Protein AF-A0A147F4S9-F1 (afdb_monomer)

Secondary structure (DSSP, 8-state):
-GGGT--HHHHHHHTT--HHHHHHHHTTSSPPPHHHHHHHHHHTT--HHHHHHHHHHHHHHHH-

Radius of gyration: 12.42 Å; Cα contacts (8 Å, |Δi|>4)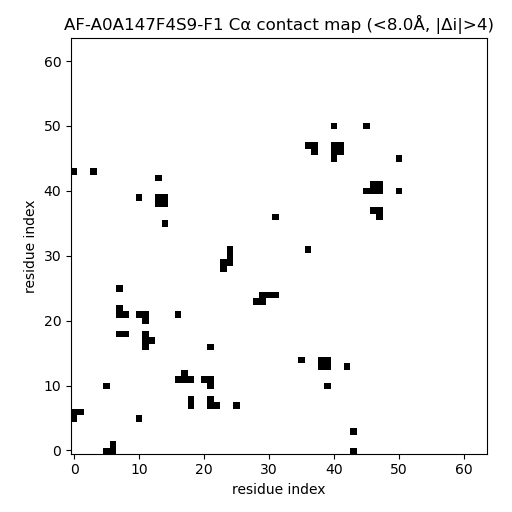: 43; chains: 1; bounding box: 29×29×22 Å

Nearest PDB structures (foldseek):
  6jpi-assembly1_C  TM=6.824E-01  e=1.233E-01  Pseudomonas aeruginosa PAO1
  3f6w-assembly1_A  TM=8.299E-01  e=3.219E-01  Pseudomonas syringae pv. tomato str. DC3000
  7csy-assembly1_A  TM=6.683E-01  e=1.592E-01  Pseudomonas aeruginosa PAO1
  6lb3-assembly2_B  TM=6.781E-01  e=2.193E-01  Pseudomonas aeruginosa PAO1
  6f8s-assembly1_C  TM=6.117E-01  e=1.698E-01  Pseudomonas putida

pLDDT: mean 92.18, std 6.7, range [60.38, 97.44]

Foldseek 3Di:
DVVVPDDLCVLCVLVVHDSVVSVCCVVVVDDDDLVSLCSVCVVVVHHSVNVVVVVVVVVVVVVD

InterPro domains:
  IPR010982 Lambda repressor-like, DNA-binding domain superfamily [G3DSA:1.10.260.40] (1-64)
  IPR010982 Lambda repressor-like, DNA-binding domain superfamily [SSF47413] (7-59)
  IPR013975 Transcription regulator BetR, N-terminal [PF08667] (6-60)

Mean predicted aligned error: 3.54 Å

Structure (mmCIF, N/CA/C/O backbone):
data_AF-A0A147F4S9-F1
#
_entry.id   AF-A0A147F4S9-F1
#
loop_
_atom_site.group_PDB
_atom_site.id
_atom_site.type_symbol
_atom_site.label_atom_id
_atom_site.label_alt_id
_atom_site.label_comp_id
_atom_site.label_asym_id
_atom_site.label_entity_id
_atom_site.label_seq_id
_atom_site.pdbx_PDB_ins_code
_atom_site.Cartn_x
_atom_site.Cartn_y
_atom_site.Cartn_z
_atom_site.occupancy
_atom_site.B_iso_or_equiv
_atom_site.auth_seq_id
_atom_site.auth_comp_id
_atom_site.auth_asym_id
_atom_site.auth_atom_id
_atom_site.pdbx_PDB_model_num
ATOM 1 N N . MET A 1 1 ? 0.686 2.417 4.950 1.00 84.25 1 MET A N 1
ATOM 2 C CA . MET A 1 1 ? 2.1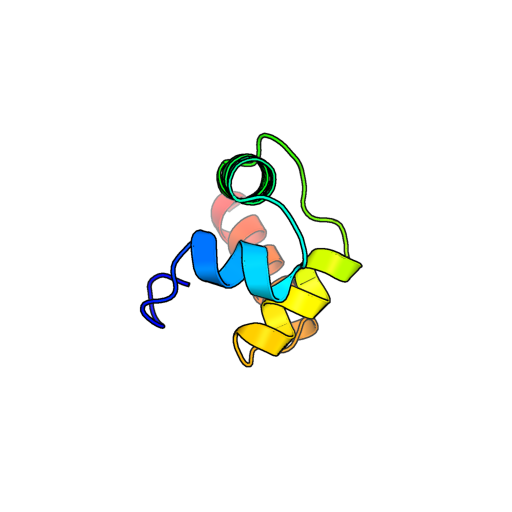45 2.290 4.725 1.00 84.25 1 MET A CA 1
ATOM 3 C C . MET A 1 1 ? 2.976 3.273 5.548 1.00 84.25 1 MET A C 1
ATOM 5 O O . MET A 1 1 ? 3.623 2.804 6.471 1.00 84.25 1 MET A O 1
ATOM 9 N N . ALA A 1 2 ? 2.918 4.596 5.318 1.00 86.19 2 ALA A N 1
ATOM 10 C CA . ALA A 1 2 ? 3.761 5.571 6.043 1.00 86.19 2 ALA A CA 1
ATOM 11 C C . ALA A 1 2 ? 3.667 5.469 7.581 1.00 86.19 2 ALA A C 1
ATOM 13 O O . ALA A 1 2 ? 4.685 5.434 8.264 1.00 86.19 2 ALA A O 1
ATOM 14 N N . ARG A 1 3 ? 2.449 5.303 8.122 1.00 90.00 3 ARG A N 1
ATOM 15 C CA . ARG A 1 3 ? 2.210 5.118 9.570 1.00 90.00 3 ARG A CA 1
ATOM 16 C C . ARG A 1 3 ? 2.867 3.863 10.157 1.00 90.00 3 ARG A C 1
ATOM 18 O O . ARG A 1 3 ? 3.198 3.852 11.331 1.00 90.00 3 ARG A O 1
ATOM 25 N N . GLN A 1 4 ? 3.058 2.827 9.344 1.00 93.31 4 GLN A N 1
ATOM 26 C CA . GLN A 1 4 ? 3.703 1.571 9.739 1.00 93.31 4 GLN A CA 1
ATOM 27 C C . GLN A 1 4 ? 5.157 1.483 9.232 1.00 93.31 4 GLN A C 1
ATOM 29 O O . GLN A 1 4 ? 5.741 0.406 9.248 1.00 93.31 4 GLN A O 1
ATOM 34 N N . LYS A 1 5 ? 5.734 2.593 8.737 1.00 93.81 5 LYS A N 1
ATOM 35 C CA . LYS A 1 5 ? 7.098 2.671 8.175 1.00 93.81 5 LYS A CA 1
ATOM 36 C C . LYS A 1 5 ? 7.397 1.636 7.074 1.00 93.81 5 LYS A C 1
ATOM 38 O O . LYS A 1 5 ? 8.542 1.242 6.892 1.00 93.81 5 LYS A O 1
ATOM 43 N N . ARG A 1 6 ? 6.371 1.220 6.321 1.00 95.00 6 ARG A N 1
ATOM 44 C CA . ARG A 1 6 ? 6.504 0.301 5.179 1.00 95.00 6 ARG A CA 1
ATOM 45 C C . ARG A 1 6 ? 6.828 1.047 3.886 1.00 95.00 6 ARG A C 1
ATOM 47 O O . ARG A 1 6 ? 6.274 2.118 3.629 1.00 95.00 6 ARG A O 1
ATOM 54 N N . THR A 1 7 ? 7.666 0.443 3.056 1.00 95.38 7 THR A N 1
ATOM 55 C CA . THR A 1 7 ? 8.146 0.951 1.766 1.00 95.38 7 THR A CA 1
ATOM 56 C C . THR A 1 7 ? 7.373 0.360 0.583 1.00 95.38 7 THR A C 1
ATOM 58 O O . THR A 1 7 ? 6.775 -0.714 0.668 1.00 95.38 7 THR A O 1
ATOM 61 N N . ALA A 1 8 ? 7.435 1.037 -0.569 1.00 94.19 8 ALA A N 1
ATOM 62 C CA . ALA A 1 8 ? 6.868 0.526 -1.820 1.00 94.19 8 ALA A CA 1
ATOM 63 C C . ALA A 1 8 ? 7.541 -0.78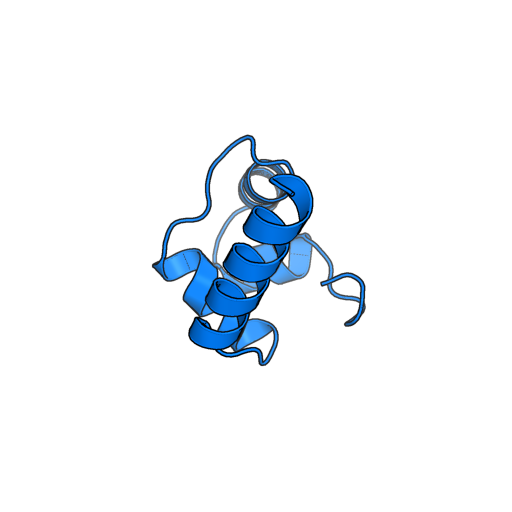0 -2.287 1.00 94.19 8 ALA A C 1
ATOM 65 O O . ALA A 1 8 ? 6.886 -1.630 -2.884 1.00 94.19 8 ALA A O 1
ATOM 66 N N . GLY A 1 9 ? 8.835 -0.956 -1.991 1.00 96.44 9 GLY A N 1
ATOM 67 C CA . GLY A 1 9 ? 9.570 -2.182 -2.303 1.00 96.44 9 GLY A CA 1
ATOM 68 C C . GLY A 1 9 ? 9.095 -3.383 -1.484 1.00 96.44 9 GLY A C 1
ATOM 69 O O . GLY A 1 9 ? 8.966 -4.477 -2.027 1.00 96.44 9 GLY A O 1
ATOM 70 N N . GLU A 1 10 ? 8.773 -3.191 -0.202 1.00 96.56 10 GLU A N 1
ATOM 71 C CA . GLU A 1 10 ? 8.170 -4.256 0.608 1.00 96.56 10 GLU A CA 1
ATOM 72 C C . GLU A 1 10 ? 6.763 -4.615 0.113 1.00 96.56 10 GLU A C 1
ATOM 74 O O . GLU A 1 10 ? 6.449 -5.799 0.018 1.00 96.56 10 GLU A O 1
ATOM 79 N N . MET A 1 11 ? 5.953 -3.625 -0.285 1.00 96.69 11 MET A N 1
ATOM 80 C CA . MET A 1 11 ? 4.639 -3.884 -0.890 1.00 96.69 11 MET A CA 1
ATOM 81 C C . MET A 1 11 ? 4.771 -4.689 -2.188 1.00 96.69 11 MET A C 1
ATOM 83 O O . MET A 1 11 ? 4.018 -5.631 -2.413 1.00 96.69 11 MET A O 1
ATOM 87 N N . ALA A 1 12 ? 5.741 -4.338 -3.037 1.00 97.44 12 ALA A N 1
ATOM 88 C CA . ALA A 1 12 ? 5.992 -5.049 -4.286 1.00 97.44 12 ALA A CA 1
AT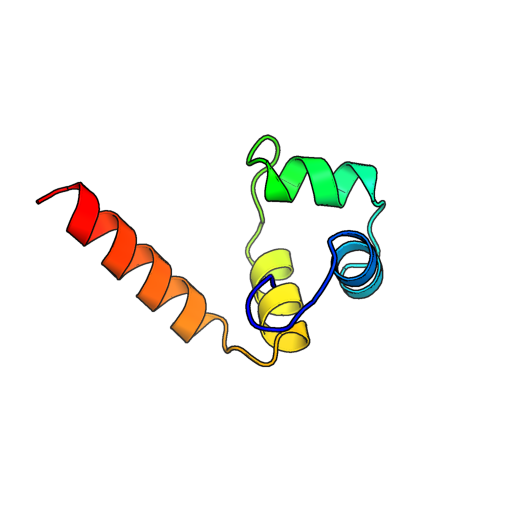OM 89 C C . ALA A 1 12 ? 6.298 -6.535 -4.035 1.00 97.44 12 ALA A C 1
ATOM 91 O O . ALA A 1 12 ? 5.726 -7.400 -4.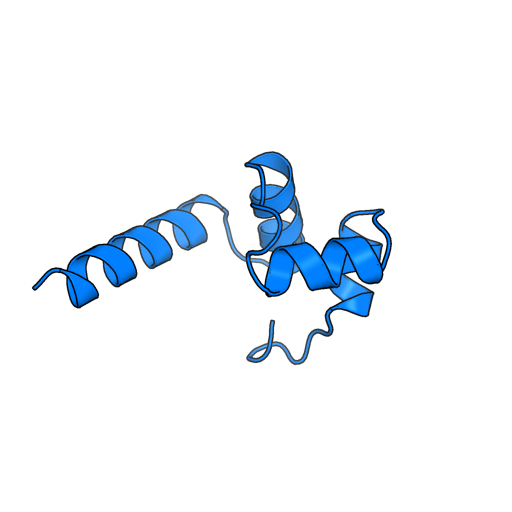694 1.00 97.44 12 ALA A O 1
ATOM 92 N N . ARG A 1 13 ? 7.133 -6.828 -3.027 1.00 97.06 13 ARG A N 1
ATOM 93 C CA . ARG A 1 13 ? 7.446 -8.202 -2.604 1.00 97.06 13 ARG A CA 1
ATOM 94 C C . ARG A 1 13 ? 6.216 -8.931 -2.068 1.00 97.06 13 ARG A C 1
ATOM 96 O O . ARG A 1 13 ? 5.992 -10.065 -2.467 1.00 97.06 13 ARG A O 1
ATOM 103 N N . ALA A 1 14 ? 5.416 -8.281 -1.220 1.00 95.00 14 ALA A N 1
ATOM 104 C CA . ALA A 1 14 ? 4.194 -8.867 -0.662 1.00 95.00 14 ALA A CA 1
ATOM 105 C C . ALA A 1 14 ? 3.167 -9.238 -1.747 1.00 95.00 14 ALA A C 1
ATOM 107 O O . ALA A 1 14 ? 2.454 -10.224 -1.611 1.00 95.00 14 ALA A O 1
ATOM 108 N N . LEU A 1 15 ? 3.126 -8.472 -2.838 1.00 96.12 15 LEU A N 1
ATOM 109 C CA . LEU A 1 15 ? 2.218 -8.699 -3.963 1.00 96.12 15 LEU A CA 1
ATOM 110 C C . LEU A 1 15 ? 2.805 -9.562 -5.089 1.00 96.12 15 LEU A C 1
ATOM 112 O O . LEU A 1 15 ? 2.106 -9.831 -6.061 1.00 96.12 15 LEU A O 1
ATOM 116 N N . GLY A 1 16 ? 4.080 -9.953 -5.014 1.00 96.56 16 GLY A N 1
ATOM 117 C CA . GLY A 1 16 ? 4.745 -10.672 -6.105 1.00 96.56 16 GLY A CA 1
ATOM 118 C C . GLY A 1 16 ? 4.871 -9.858 -7.402 1.00 96.56 16 GLY A C 1
ATOM 119 O O . GLY A 1 16 ? 4.871 -10.427 -8.491 1.00 96.56 16 GLY A O 1
ATOM 120 N N . ILE A 1 17 ? 4.966 -8.527 -7.309 1.00 97.06 17 ILE A N 1
ATOM 121 C CA . ILE A 1 17 ? 5.069 -7.617 -8.462 1.00 97.06 17 ILE A CA 1
ATOM 122 C C . ILE A 1 17 ? 6.402 -6.865 -8.483 1.00 97.06 17 ILE A C 1
ATOM 124 O O . ILE A 1 17 ? 7.146 -6.815 -7.504 1.00 97.06 17 ILE A O 1
ATOM 128 N N . THR A 1 18 ? 6.699 -6.213 -9.608 1.00 97.44 18 THR A N 1
ATOM 129 C CA . THR A 1 18 ? 7.888 -5.359 -9.722 1.00 97.44 18 THR A CA 1
ATOM 130 C C . THR A 1 18 ? 7.724 -4.038 -8.963 1.00 97.44 18 THR A C 1
ATOM 132 O O . THR A 1 18 ? 6.614 -3.519 -8.807 1.00 97.44 18 THR A O 1
ATOM 135 N N . ALA A 1 19 ? 8.845 -3.430 -8.563 1.00 96.06 19 ALA A N 1
ATOM 136 C CA . ALA A 1 19 ? 8.855 -2.097 -7.954 1.00 96.06 19 ALA A CA 1
ATOM 137 C C . ALA A 1 19 ? 8.263 -1.017 -8.882 1.00 96.06 19 ALA A C 1
ATOM 139 O O . ALA A 1 19 ? 7.597 -0.098 -8.410 1.00 96.06 19 ALA A O 1
ATOM 140 N N . HIS A 1 20 ? 8.446 -1.152 -10.201 1.00 96.56 20 HIS A N 1
ATOM 141 C CA . HIS A 1 20 ? 7.845 -0.253 -11.186 1.00 96.56 20 HIS A CA 1
ATOM 142 C C . HIS A 1 20 ? 6.312 -0.363 -11.187 1.00 96.56 20 HIS A C 1
ATOM 144 O O . HIS A 1 20 ? 5.620 0.653 -11.114 1.00 96.56 20 HIS A O 1
ATOM 150 N N . THR A 1 21 ? 5.768 -1.586 -11.182 1.00 96.38 21 THR A N 1
ATOM 151 C CA . THR A 1 21 ? 4.317 -1.819 -11.079 1.00 96.38 21 THR A CA 1
ATOM 152 C C . THR A 1 21 ? 3.760 -1.265 -9.768 1.00 96.38 21 THR A C 1
ATOM 154 O O . THR A 1 21 ? 2.737 -0.580 -9.775 1.00 96.38 21 THR A O 1
ATOM 157 N N . ALA A 1 22 ? 4.454 -1.498 -8.651 1.00 96.56 22 ALA A N 1
ATOM 158 C CA . ALA A 1 22 ? 4.086 -0.943 -7.352 1.00 96.56 22 ALA A CA 1
ATOM 159 C C . ALA A 1 22 ? 4.051 0.595 -7.373 1.00 96.56 22 ALA A C 1
ATOM 161 O O . ALA A 1 22 ? 3.070 1.189 -6.931 1.00 96.56 22 ALA A O 1
ATOM 162 N N . GLY A 1 23 ? 5.072 1.241 -7.947 1.00 96.56 23 GLY A N 1
ATOM 163 C CA . GLY A 1 23 ? 5.125 2.697 -8.094 1.00 96.56 23 GLY A CA 1
ATOM 164 C C . GLY A 1 23 ? 3.944 3.254 -8.891 1.00 96.56 23 GLY A C 1
ATOM 165 O O . GLY A 1 23 ? 3.298 4.199 -8.445 1.00 96.56 23 GLY A O 1
ATOM 166 N N . ARG A 1 24 ? 3.598 2.621 -10.021 1.00 97.31 24 ARG A N 1
ATOM 167 C CA . ARG A 1 24 ? 2.447 3.021 -10.850 1.00 97.31 24 ARG A CA 1
ATOM 168 C C . ARG A 1 24 ? 1.105 2.879 -10.134 1.00 97.31 24 ARG A C 1
ATOM 170 O O . ARG A 1 24 ? 0.206 3.677 -10.376 1.00 97.31 24 ARG A O 1
ATOM 177 N N . ARG A 1 25 ? 0.958 1.879 -9.261 1.00 96.00 25 ARG A N 1
ATOM 178 C CA . ARG A 1 25 ? -0.255 1.720 -8.449 1.00 96.00 25 ARG A CA 1
ATOM 179 C C . ARG A 1 25 ? -0.364 2.775 -7.360 1.00 96.00 25 ARG A C 1
ATOM 181 O O . ARG A 1 25 ? -1.417 3.374 -7.176 1.00 96.00 25 ARG A O 1
ATOM 188 N N . LEU A 1 26 ? 0.741 3.045 -6.672 1.00 94.25 26 LEU A N 1
ATOM 189 C CA . LEU A 1 26 ? 0.781 4.044 -5.605 1.00 94.25 26 LEU A CA 1
ATOM 190 C C . LEU A 1 26 ? 0.582 5.473 -6.110 1.00 94.25 26 LEU A C 1
ATOM 192 O O . LEU A 1 26 ? 0.034 6.291 -5.377 1.00 94.25 26 LEU A O 1
ATOM 196 N N . SER A 1 27 ? 0.989 5.769 -7.346 1.00 95.31 27 SER A N 1
ATOM 197 C CA . SER A 1 27 ? 0.711 7.059 -7.981 1.00 95.31 27 SER A CA 1
ATOM 198 C C . SER A 1 27 ? -0.713 7.179 -8.534 1.00 95.31 27 SER A C 1
ATOM 200 O O . SER A 1 27 ? -1.100 8.262 -8.961 1.00 95.31 27 SER A O 1
ATOM 202 N N . GLY A 1 28 ? -1.481 6.085 -8.566 1.00 94.12 28 GLY A N 1
ATOM 203 C CA . GLY A 1 28 ? -2.804 6.034 -9.192 1.00 94.12 28 GLY A CA 1
ATOM 204 C C . GLY A 1 28 ? -2.780 5.922 -10.721 1.00 94.12 28 GLY A C 1
ATOM 205 O O . GLY A 1 28 ? -3.839 5.873 -11.336 1.00 94.12 28 GLY A O 1
ATOM 206 N N . ALA A 1 29 ? -1.602 5.827 -11.350 1.00 97.38 29 ALA A N 1
ATOM 207 C CA . ALA A 1 29 ? -1.484 5.634 -12.799 1.00 97.38 29 ALA A CA 1
ATOM 208 C C . ALA A 1 29 ? -2.007 4.263 -13.264 1.00 97.38 29 ALA A C 1
ATOM 210 O O . ALA A 1 29 ? -2.340 4.083 -14.434 1.00 97.38 29 ALA A O 1
ATOM 211 N N . VAL A 1 30 ? -2.032 3.279 -12.364 1.00 96.06 30 VAL A N 1
ATOM 212 C CA . VAL A 1 30 ? -2.674 1.976 -12.564 1.00 96.06 30 VAL A CA 1
ATOM 213 C C . VAL A 1 30 ? -3.554 1.700 -11.344 1.00 96.06 30 VAL A C 1
ATOM 215 O O . VAL A 1 30 ? -3.042 1.757 -10.227 1.00 96.06 30 VAL A O 1
ATOM 218 N N . PRO A 1 31 ? -4.850 1.397 -11.504 1.00 94.38 31 PRO A N 1
ATOM 219 C CA . PRO A 1 31 ? -5.713 1.116 -10.364 1.00 94.38 31 PRO A CA 1
ATOM 220 C C . PRO A 1 31 ? -5.318 -0.192 -9.663 1.00 94.38 31 PRO A C 1
ATOM 222 O O . PRO A 1 31 ? -4.830 -1.136 -10.290 1.00 94.38 31 PRO A O 1
ATOM 225 N N . PHE A 1 32 ? -5.558 -0.251 -8.353 1.00 94.25 32 PHE A N 1
ATOM 226 C CA . PHE A 1 32 ? -5.574 -1.513 -7.615 1.00 94.25 32 PHE A CA 1
ATOM 227 C C . PHE A 1 32 ? -6.852 -2.284 -7.968 1.00 94.25 32 PHE A C 1
ATOM 229 O O . PHE A 1 32 ? -7.932 -1.695 -8.013 1.00 94.25 32 PHE A O 1
ATOM 236 N N . ASN A 1 33 ? -6.741 -3.592 -8.194 1.00 93.44 33 ASN A N 1
ATOM 237 C CA . ASN A 1 33 ? -7.904 -4.477 -8.232 1.00 93.44 33 ASN A CA 1
ATOM 238 C C . ASN A 1 33 ? -8.231 -4.998 -6.820 1.00 93.44 33 ASN A C 1
ATOM 240 O O . ASN A 1 33 ? -7.467 -4.797 -5.875 1.00 93.44 33 ASN A O 1
ATOM 244 N N . ILE A 1 34 ? -9.366 -5.685 -6.667 1.00 92.44 34 ILE A N 1
ATOM 245 C CA . ILE A 1 34 ? -9.829 -6.150 -5.352 1.00 92.44 34 ILE A CA 1
ATOM 246 C C . ILE A 1 34 ? -8.856 -7.130 -4.678 1.00 92.44 34 ILE A C 1
ATOM 248 O O . ILE A 1 34 ? -8.628 -7.031 -3.474 1.00 92.44 34 ILE A O 1
ATOM 252 N N . SER A 1 35 ? -8.234 -8.027 -5.447 1.00 93.44 35 SER A N 1
ATOM 253 C CA . SER A 1 35 ? -7.249 -8.985 -4.938 1.00 93.44 35 SER A CA 1
ATOM 254 C C . SER A 1 35 ? -5.996 -8.277 -4.428 1.00 93.44 35 SER A C 1
ATOM 256 O O . SER A 1 35 ? -5.466 -8.643 -3.382 1.00 93.44 35 SER A O 1
ATOM 258 N N . ASP A 1 36 ? -5.560 -7.221 -5.117 1.00 94.56 36 ASP A N 1
ATOM 259 C CA . ASP A 1 36 ? -4.430 -6.412 -4.679 1.00 94.56 36 ASP A CA 1
ATOM 260 C C . ASP A 1 36 ? -4.738 -5.708 -3.354 1.00 94.56 36 ASP A C 1
ATOM 262 O O . ASP A 1 36 ? -3.896 -5.679 -2.459 1.00 94.56 36 ASP A O 1
ATOM 266 N N . VAL A 1 37 ? -5.938 -5.131 -3.220 1.00 94.12 37 VAL A N 1
ATOM 267 C CA . VAL A 1 37 ? -6.326 -4.427 -1.992 1.00 94.12 37 VAL A CA 1
ATOM 268 C C . VAL A 1 37 ? -6.443 -5.398 -0.822 1.00 94.12 37 VAL A C 1
ATOM 270 O O . VAL A 1 37 ? -5.981 -5.071 0.269 1.00 94.12 37 VAL A O 1
ATOM 273 N N . ALA A 1 38 ? -6.999 -6.591 -1.045 1.00 94.56 38 ALA A N 1
ATOM 274 C CA . ALA A 1 38 ? -7.071 -7.633 -0.026 1.00 94.56 38 ALA A CA 1
ATOM 275 C C . ALA A 1 38 ? -5.670 -8.052 0.450 1.00 94.56 38 ALA A C 1
ATOM 277 O O . ALA A 1 38 ? -5.397 -8.010 1.647 1.00 94.56 38 ALA A O 1
ATOM 278 N N . ALA A 1 39 ? -4.755 -8.348 -0.478 1.00 95.06 39 ALA A N 1
ATOM 279 C CA . ALA A 1 39 ? -3.393 -8.763 -0.147 1.00 95.06 39 ALA A CA 1
ATOM 280 C C . ALA A 1 39 ? -2.577 -7.650 0.540 1.00 95.06 39 ALA A C 1
ATOM 282 O O . ALA A 1 39 ? -1.857 -7.906 1.505 1.00 95.06 39 ALA A O 1
ATOM 283 N N . VAL A 1 40 ? -2.704 -6.392 0.093 1.00 94.44 40 VAL A N 1
ATOM 284 C CA . VAL A 1 40 ? -2.075 -5.251 0.784 1.00 94.44 40 VAL A CA 1
ATOM 285 C C . VAL A 1 40 ? -2.683 -5.044 2.169 1.00 94.44 40 VAL A C 1
ATOM 287 O O . VAL A 1 40 ? -1.948 -4.726 3.102 1.00 94.44 40 VAL A O 1
ATOM 290 N N . GLY A 1 41 ? -4.000 -5.202 2.314 1.00 94.50 41 GLY A N 1
ATOM 291 C CA . GLY A 1 41 ? -4.693 -5.110 3.596 1.00 94.50 41 GLY A CA 1
ATOM 292 C C . GLY A 1 41 ? -4.172 -6.141 4.590 1.00 94.50 41 GLY A C 1
ATOM 293 O O . GLY A 1 41 ? -3.685 -5.763 5.654 1.00 94.50 41 GLY A O 1
ATOM 294 N N . GLU A 1 42 ? -4.165 -7.414 4.199 1.00 94.69 42 GLU A N 1
ATOM 295 C CA . GLU A 1 42 ? -3.633 -8.515 5.004 1.00 94.69 42 GLU A CA 1
ATOM 296 C C . GLU A 1 42 ? -2.177 -8.265 5.411 1.00 94.69 42 GLU A C 1
ATOM 298 O O . GLU A 1 42 ? -1.840 -8.308 6.595 1.00 94.69 42 GLU A O 1
ATOM 303 N N . TRP A 1 43 ? -1.323 -7.891 4.455 1.00 95.56 43 TRP A N 1
ATOM 304 C CA . TRP A 1 43 ? 0.077 -7.567 4.727 1.00 95.56 43 TRP A CA 1
ATOM 305 C C . TRP A 1 43 ? 0.255 -6.396 5.713 1.00 95.56 43 TRP A C 1
ATOM 307 O O . TRP A 1 43 ? 1.205 -6.373 6.500 1.00 95.56 43 TRP A O 1
ATOM 317 N N . LEU A 1 44 ? -0.655 -5.420 5.693 1.00 94.12 44 LEU A N 1
ATOM 318 C CA . LEU A 1 44 ? -0.667 -4.287 6.621 1.00 94.12 44 LEU A CA 1
ATOM 319 C C . LEU A 1 44 ? -1.403 -4.582 7.938 1.00 94.12 44 LEU A C 1
ATOM 321 O O . LEU A 1 44 ? -1.460 -3.693 8.794 1.00 94.12 44 LEU A O 1
ATOM 325 N N . GLY A 1 45 ? -1.971 -5.779 8.110 1.00 94.94 45 GLY A N 1
ATOM 326 C CA . GLY A 1 45 ? -2.801 -6.131 9.262 1.00 94.94 45 GLY A CA 1
ATOM 327 C C . GLY A 1 45 ? -4.096 -5.316 9.342 1.00 94.94 45 GLY A C 1
ATOM 328 O O . GLY A 1 45 ? -4.546 -4.986 10.437 1.00 94.94 45 GLY A O 1
ATOM 329 N N . VAL A 1 46 ? -4.657 -4.924 8.195 1.00 93.88 46 VAL A N 1
ATOM 330 C CA . VAL A 1 46 ? -5.905 -4.158 8.093 1.00 93.88 46 VAL A CA 1
ATOM 331 C C . VAL A 1 46 ? -6.897 -4.926 7.234 1.00 93.88 46 VAL A C 1
ATOM 333 O O . VAL A 1 46 ? -6.615 -5.246 6.083 1.00 93.88 46 VAL A O 1
ATOM 336 N N . ASP A 1 47 ? -8.081 -5.173 7.782 1.00 93.44 47 ASP A N 1
ATOM 337 C CA . ASP A 1 47 ? -9.147 -5.848 7.052 1.00 93.44 4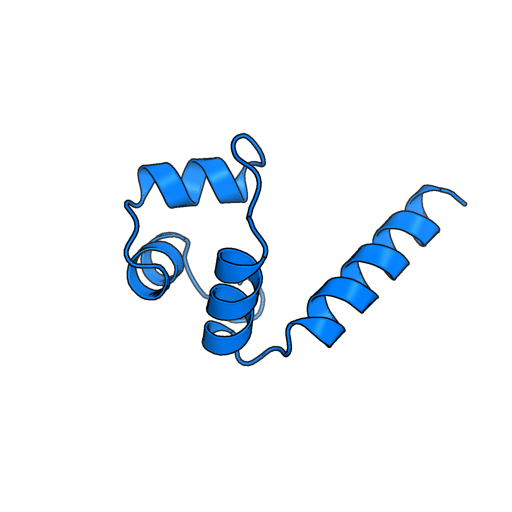7 ASP A CA 1
ATOM 338 C C . ASP A 1 47 ? -9.610 -5.029 5.830 1.00 93.44 47 ASP A C 1
ATOM 340 O O . ASP A 1 47 ? -9.733 -3.799 5.880 1.00 93.44 47 ASP A O 1
ATOM 344 N N . VAL A 1 48 ? -9.890 -5.717 4.719 1.00 91.38 48 VAL A N 1
ATOM 345 C CA . VAL A 1 48 ? -10.302 -5.081 3.459 1.00 91.38 48 VAL A CA 1
ATOM 346 C C . VAL A 1 48 ? -11.599 -4.277 3.610 1.00 91.38 48 VAL A C 1
ATOM 348 O O . VAL A 1 48 ? -11.738 -3.220 2.996 1.00 91.38 48 VAL A O 1
ATOM 351 N N . THR A 1 49 ? -12.523 -4.708 4.471 1.00 93.31 49 THR A N 1
ATOM 352 C CA . THR A 1 49 ? -13.780 -3.990 4.725 1.00 93.31 49 THR A CA 1
ATOM 353 C C . THR A 1 49 ? -13.545 -2.679 5.477 1.00 93.31 49 THR A C 1
ATOM 355 O O . THR A 1 49 ? -14.206 -1.680 5.190 1.00 93.31 49 THR A O 1
ATOM 358 N N . ASP A 1 50 ? -12.558 -2.629 6.378 1.00 93.44 50 ASP A N 1
ATOM 359 C CA . ASP A 1 50 ? -12.149 -1.395 7.059 1.00 93.44 50 ASP A CA 1
ATOM 360 C C . ASP A 1 50 ? -11.463 -0.428 6.081 1.00 93.44 50 ASP A C 1
ATOM 362 O O . ASP A 1 50 ? -11.719 0.778 6.114 1.00 93.44 50 ASP A O 1
ATOM 366 N N . LEU A 1 51 ? -10.656 -0.943 5.144 1.00 90.12 51 LEU A N 1
ATOM 367 C CA . LEU A 1 51 ? -10.083 -0.126 4.068 1.00 90.12 51 LEU A CA 1
ATOM 368 C C . LEU A 1 51 ? -11.167 0.513 3.190 1.00 90.12 51 LEU A C 1
ATOM 370 O O . LEU A 1 51 ? -11.095 1.718 2.937 1.00 90.12 51 LEU A O 1
ATOM 374 N N . MET A 1 52 ? -12.173 -0.258 2.763 1.00 91.12 52 MET A N 1
ATOM 375 C CA . MET A 1 52 ? -13.279 0.254 1.942 1.00 91.12 52 MET A CA 1
ATOM 376 C C . MET A 1 52 ? -14.105 1.301 2.692 1.00 91.12 52 MET A C 1
ATOM 378 O O . MET A 1 52 ? -14.302 2.403 2.184 1.00 91.12 52 MET A O 1
ATOM 382 N N . ARG A 1 53 ? -14.488 1.021 3.945 1.00 93.12 53 ARG A N 1
ATOM 383 C CA . ARG A 1 53 ? -15.245 1.962 4.787 1.00 93.12 53 ARG A CA 1
ATOM 384 C C . ARG A 1 53 ? -14.528 3.305 4.943 1.00 93.12 53 ARG A C 1
ATOM 386 O O . ARG A 1 53 ? -15.144 4.365 4.860 1.00 93.12 53 ARG A O 1
ATOM 393 N N . ARG A 1 54 ? -13.209 3.281 5.163 1.00 90.25 54 ARG A N 1
ATOM 394 C CA . ARG A 1 54 ? -12.390 4.502 5.275 1.00 90.25 54 ARG A CA 1
ATOM 395 C C . ARG A 1 54 ? -12.302 5.263 3.956 1.00 90.25 54 ARG A C 1
ATOM 397 O O . ARG A 1 54 ? -12.250 6.492 3.978 1.00 90.25 54 ARG A O 1
ATOM 404 N N . ALA A 1 55 ? -12.255 4.554 2.829 1.00 88.62 55 ALA A N 1
ATOM 405 C CA . ALA A 1 55 ? -12.253 5.171 1.509 1.00 88.62 55 ALA A CA 1
ATOM 406 C C . ALA A 1 55 ? -13.586 5.881 1.229 1.00 88.62 55 ALA A C 1
ATOM 408 O O . ALA A 1 55 ? -13.572 7.048 0.849 1.00 88.62 55 ALA A O 1
ATOM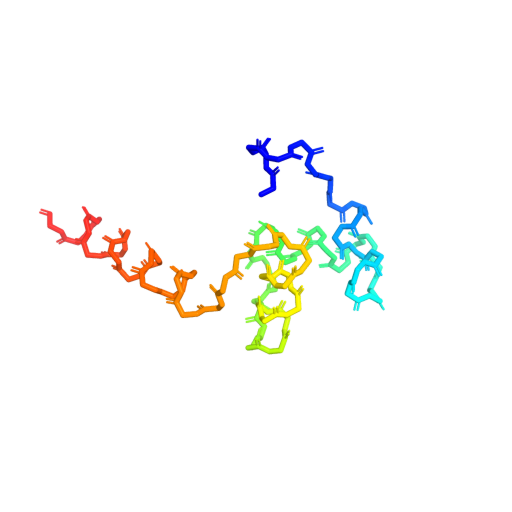 409 N N . GLU A 1 56 ? -14.718 5.229 1.501 1.00 91.25 56 GLU A N 1
ATOM 410 C CA . GLU A 1 56 ? -16.056 5.820 1.368 1.00 91.25 56 GLU A CA 1
ATOM 411 C C . GLU A 1 56 ? -16.225 7.066 2.242 1.00 91.25 56 GLU A C 1
ATOM 413 O O . GLU A 1 56 ? -16.616 8.118 1.736 1.00 91.25 56 GLU A O 1
ATOM 418 N N . ALA A 1 57 ? -15.849 6.989 3.524 1.00 89.94 57 ALA A N 1
ATOM 419 C CA . ALA A 1 57 ? -15.908 8.131 4.438 1.00 89.94 57 ALA A CA 1
ATOM 420 C C . ALA A 1 57 ? -15.077 9.322 3.930 1.00 89.94 57 ALA A C 1
ATOM 422 O O . ALA A 1 57 ? -15.501 10.474 4.021 1.00 89.94 57 ALA A O 1
ATOM 423 N N . LYS A 1 58 ? -13.899 9.053 3.350 1.00 83.88 58 LYS A N 1
ATOM 424 C CA . LYS A 1 58 ? -13.053 10.095 2.760 1.00 83.88 58 LYS A CA 1
ATOM 425 C C . LYS A 1 58 ? -13.696 10.714 1.516 1.00 83.88 58 LYS A C 1
ATOM 427 O O . LYS A 1 58 ? -13.615 11.927 1.362 1.00 83.88 58 LYS A O 1
ATOM 432 N N . THR A 1 59 ? -14.325 9.910 0.659 1.00 85.19 59 THR A N 1
ATOM 433 C CA . THR A 1 59 ? -15.050 10.385 -0.533 1.00 85.19 59 THR A CA 1
ATOM 434 C C . THR A 1 59 ? -16.251 11.253 -0.158 1.00 85.19 59 THR A C 1
ATOM 436 O O . THR A 1 59 ? -16.482 12.280 -0.783 1.00 85.19 59 THR A O 1
ATOM 439 N N . GLN A 1 60 ? -16.991 10.88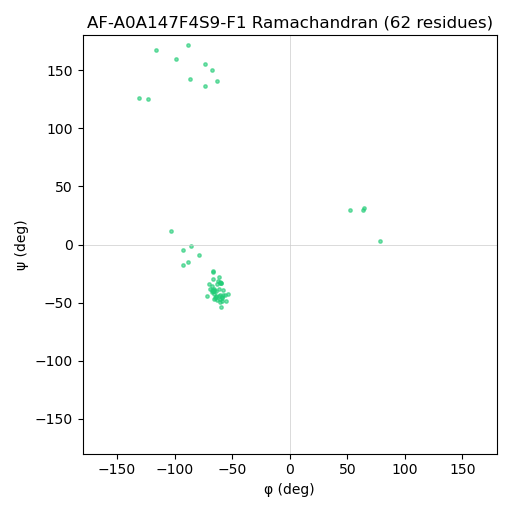6 0.889 1.00 79.38 60 GLN A N 1
ATOM 440 C CA . GLN A 1 60 ? -18.115 11.687 1.376 1.00 79.38 60 GLN A CA 1
ATOM 441 C C . GLN A 1 60 ? -17.651 13.035 1.940 1.00 79.38 60 GLN A C 1
ATOM 443 O O . GLN A 1 60 ? -18.234 14.060 1.610 1.00 79.38 60 GLN A O 1
ATOM 448 N N . ALA A 1 61 ? -16.562 13.048 2.714 1.00 79.19 61 ALA A N 1
ATOM 449 C CA . ALA A 1 61 ? -16.020 14.269 3.311 1.00 79.19 61 ALA A CA 1
ATOM 450 C C . ALA A 1 61 ? -15.459 15.284 2.296 1.00 79.19 61 ALA A C 1
ATOM 452 O O . ALA A 1 61 ? -15.345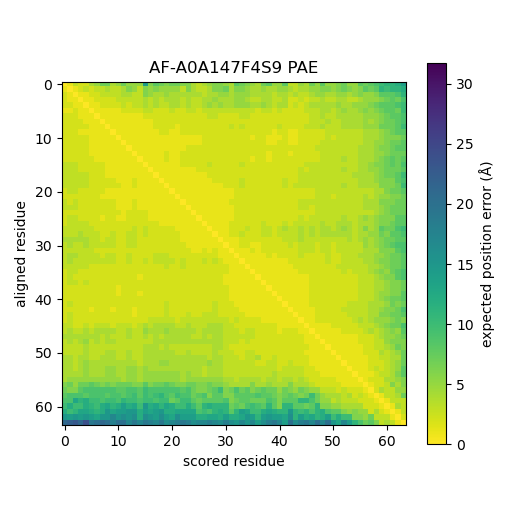 16.457 2.625 1.00 79.19 61 ALA A O 1
ATOM 453 N N . VAL A 1 62 ? -15.066 14.854 1.091 1.00 76.94 62 VAL A N 1
ATOM 454 C CA . VAL A 1 62 ? -14.648 15.779 0.015 1.00 76.94 62 VAL A CA 1
ATOM 455 C C . VAL A 1 62 ? -15.813 16.261 -0.851 1.00 76.94 62 VAL A C 1
ATOM 457 O O . VAL A 1 62 ? -15.635 17.196 -1.624 1.00 76.94 62 VAL A O 1
ATOM 460 N N . ALA A 1 63 ? -16.972 15.604 -0.768 1.00 68.88 63 ALA A N 1
ATOM 461 C CA . ALA A 1 63 ? -18.165 15.950 -1.537 1.00 68.88 63 ALA A CA 1
ATOM 462 C C . ALA A 1 63 ? -19.112 16.912 -0.791 1.00 68.88 63 ALA A C 1
ATOM 464 O O . ALA A 1 63 ? -19.973 17.515 -1.430 1.00 68.88 63 ALA A O 1
ATOM 465 N N . SER A 1 64 ? -18.964 17.031 0.533 1.00 60.38 64 SER A N 1
ATOM 466 C CA . SER A 1 64 ? -19.637 18.002 1.411 1.00 60.38 64 SER A CA 1
ATOM 467 C C . SER A 1 64 ? -18.856 19.303 1.535 1.00 60.38 64 SER A C 1
ATOM 469 O O . SER A 1 64 ? -19.498 20.372 1.556 1.00 60.38 64 SER A O 1
#

Sequence (64 aa):
MARQKRTAGEMARALGITAHTAGRRLSGAVPFNISDVAAVGEWLGVDVTDLMRRAEAKTQAVAS

Organism: Microbacterium testaceum (NCBI:txid2033)

Solvent-accessible surface area (backbone atoms only — not comparable to full-atom values): 3810 Å² total; per-residue (Å²): 88,76,93,74,75,51,53,63,61,57,52,10,60,77,69,76,48,51,56,67,59,37,51,35,38,76,72,59,79,36,80,78,52,72,68,53,47,40,54,53,18,57,75,68,75,36,59,52,68,59,55,50,53,54,49,52,54,52,55,52,66,75,73,108